Protein AF-A0A086CFZ2-F1 (afdb_monomer)

Organism: NCBI:txid1527444

Secondary structure (DSSP, 8-state):
--HHHHHHHHHHHHHHHHHHHHHHHHHHHHHHHHHTT--SSHHHHHHHIIIIIHHHHHHHHHHHHHHHHHHHHHHHHHHHHHHHTT-

pLDDT: mean 82.78, std 11.4, range [47.88, 96.31]

Foldseek 3Di:
DPVVVVVVVVVVLVVLVVVLVVLVVVCVVCVVVVVVVDNPCNVVSVVCCVPRVVVSVVVVVVVVVVVVVVVVVVVVVVVVVVVVVVD

Structure (mmCIF, N/CA/C/O backbone):
data_AF-A0A086CFZ2-F1
#
_entry.id   AF-A0A086CFZ2-F1
#
loop_
_atom_site.group_PDB
_atom_site.id
_atom_site.type_symbol
_atom_site.label_atom_id
_atom_site.label_alt_id
_atom_site.label_comp_id
_atom_site.label_asym_id
_atom_site.label_entity_id
_atom_site.label_seq_id
_atom_site.pdbx_PDB_ins_code
_atom_site.Cartn_x
_atom_site.Cartn_y
_atom_site.Cartn_z
_atom_site.occupancy
_atom_site.B_iso_or_equiv
_atom_site.auth_seq_id
_atom_site.auth_comp_id
_atom_site.auth_asym_id
_atom_site.auth_atom_id
_atom_site.pdbx_PDB_model_num
ATOM 1 N N . MET A 1 1 ? -27.780 6.703 8.057 1.00 56.44 1 MET A N 1
ATOM 2 C CA . MET A 1 1 ? -27.157 6.364 6.753 1.00 56.44 1 MET A CA 1
ATOM 3 C C . MET A 1 1 ? -25.680 5.916 6.893 1.00 56.44 1 MET A C 1
ATOM 5 O O . MET A 1 1 ? -24.844 6.342 6.113 1.00 56.44 1 MET A O 1
ATOM 9 N N . LYS A 1 2 ? -25.313 5.053 7.864 1.00 58.75 2 LYS A N 1
ATOM 10 C CA . LYS A 1 2 ? -23.906 4.615 8.097 1.00 58.75 2 LYS A CA 1
ATOM 11 C C . LYS A 1 2 ? -23.528 3.290 7.410 1.00 58.75 2 LYS A C 1
ATOM 13 O O . LYS A 1 2 ? -22.359 3.064 7.122 1.00 58.75 2 LYS A O 1
ATOM 18 N N . LEU A 1 3 ? -24.515 2.446 7.092 1.00 62.22 3 LEU A N 1
ATOM 19 C CA . LEU A 1 3 ? -24.310 1.131 6.461 1.00 62.22 3 LEU A CA 1
ATOM 20 C C . LEU A 1 3 ? -23.733 1.226 5.036 1.00 62.22 3 LEU A C 1
ATOM 22 O O . LEU A 1 3 ? -23.044 0.313 4.586 1.00 62.22 3 LEU A O 1
ATOM 26 N N . ASN A 1 4 ? -23.964 2.346 4.345 1.00 77.56 4 ASN A N 1
ATOM 27 C CA . ASN A 1 4 ? -23.505 2.537 2.969 1.00 77.56 4 ASN A CA 1
ATOM 28 C C . ASN A 1 4 ? -22.012 2.876 2.897 1.00 77.56 4 ASN A C 1
ATOM 30 O O . ASN A 1 4 ? -21.339 2.430 1.974 1.00 77.56 4 ASN A O 1
ATOM 34 N N . PHE A 1 5 ? -21.477 3.608 3.881 1.00 84.62 5 PHE A N 1
ATOM 35 C CA . PHE A 1 5 ? -20.079 4.048 3.864 1.00 84.62 5 PHE A CA 1
ATOM 36 C C . PHE A 1 5 ? -19.106 2.874 4.010 1.00 84.62 5 PHE A C 1
ATOM 38 O O . PHE A 1 5 ? -18.159 2.758 3.242 1.00 84.62 5 PHE A O 1
ATOM 45 N N . ILE A 1 6 ? -19.383 1.955 4.942 1.00 85.62 6 ILE A N 1
ATOM 46 C CA . ILE A 1 6 ? -18.545 0.766 5.159 1.00 85.62 6 ILE A CA 1
ATOM 47 C C . ILE A 1 6 ? -18.598 -0.156 3.935 1.00 85.62 6 ILE A C 1
ATOM 49 O O . ILE A 1 6 ? -17.561 -0.639 3.491 1.00 85.62 6 ILE A O 1
ATOM 53 N N . LYS A 1 7 ? -19.785 -0.359 3.341 1.00 87.88 7 LYS A N 1
ATOM 54 C CA . LYS A 1 7 ? -19.922 -1.134 2.096 1.00 87.88 7 LYS A CA 1
ATOM 55 C C . LYS A 1 7 ? -19.137 -0.505 0.945 1.00 87.88 7 LYS A C 1
ATOM 57 O O . LYS A 1 7 ? -18.420 -1.216 0.251 1.00 87.88 7 LYS A O 1
ATOM 62 N N . TRP A 1 8 ? -19.240 0.810 0.766 1.00 89.44 8 TRP A N 1
ATOM 63 C CA . TRP A 1 8 ? -18.516 1.535 -0.279 1.00 89.44 8 TRP A CA 1
ATOM 64 C C . TRP A 1 8 ? -16.994 1.469 -0.089 1.00 89.44 8 TRP A C 1
ATOM 66 O O . TRP A 1 8 ? -16.271 1.201 -1.046 1.00 89.44 8 TRP A O 1
ATOM 76 N N . LEU A 1 9 ? -16.512 1.606 1.150 1.00 88.44 9 LEU A N 1
ATOM 77 C CA . LEU A 1 9 ? -15.095 1.453 1.477 1.00 88.44 9 LEU A CA 1
ATOM 78 C C . LEU A 1 9 ? -14.594 0.030 1.184 1.00 88.44 9 LEU A C 1
ATOM 80 O O . LEU A 1 9 ? -13.499 -0.140 0.657 1.00 88.44 9 LEU A O 1
ATOM 84 N N . ASN A 1 10 ? -15.413 -0.987 1.466 1.00 89.31 10 ASN A N 1
ATOM 85 C CA . ASN A 1 10 ? -15.071 -2.377 1.172 1.00 89.31 10 ASN A CA 1
ATOM 86 C C . ASN A 1 10 ? -14.966 -2.623 -0.345 1.00 89.31 10 ASN A C 1
ATOM 88 O O . ASN A 1 10 ? -14.017 -3.256 -0.800 1.00 89.31 10 ASN A O 1
ATOM 92 N N . TYR A 1 11 ? -15.884 -2.062 -1.144 1.00 91.31 11 TYR A N 1
ATOM 93 C CA . TYR A 1 11 ? -15.781 -2.099 -2.608 1.00 91.31 11 TYR A CA 1
ATOM 94 C C . TYR A 1 11 ? -14.521 -1.394 -3.119 1.00 91.31 11 TYR A C 1
ATOM 96 O O . TYR A 1 11 ? -13.853 -1.931 -4.001 1.00 91.31 11 TYR A O 1
ATOM 104 N N . LEU A 1 12 ? -14.161 -0.239 -2.548 1.00 89.88 12 LEU A N 1
ATOM 105 C CA . LEU A 1 12 ? -12.910 0.447 -2.878 1.00 89.88 12 LEU A CA 1
ATOM 106 C C . LEU A 1 12 ? -11.675 -0.389 -2.533 1.00 89.88 12 LEU A C 1
ATOM 108 O O . LEU A 1 12 ? -10.760 -0.454 -3.347 1.00 89.88 12 LEU A O 1
ATOM 112 N N . LEU A 1 13 ? -11.639 -1.048 -1.369 1.00 88.88 13 LEU A N 1
ATOM 113 C CA . LEU A 1 13 ? -10.529 -1.931 -0.992 1.00 88.88 13 LEU A CA 1
ATOM 114 C C . LEU A 1 13 ? -10.384 -3.102 -1.966 1.00 88.88 13 LEU A C 1
ATOM 116 O O . LEU A 1 13 ? -9.277 -3.404 -2.405 1.00 88.88 13 LEU A O 1
ATOM 120 N N . VAL A 1 14 ? -11.496 -3.745 -2.324 1.00 89.75 14 VAL A N 1
ATOM 121 C CA . VAL A 1 14 ? -11.492 -4.859 -3.279 1.00 89.75 14 VAL A CA 1
ATOM 122 C C . VAL A 1 14 ? -11.035 -4.377 -4.657 1.00 89.75 14 VAL A C 1
ATOM 124 O O . VAL A 1 14 ? -10.135 -4.977 -5.241 1.00 89.75 14 VAL A O 1
ATOM 127 N N . ALA A 1 15 ? -11.573 -3.258 -5.149 1.00 91.44 15 ALA A N 1
ATOM 12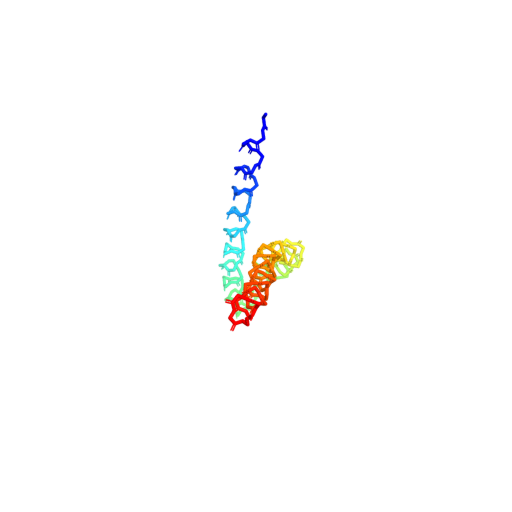8 C CA . ALA A 1 15 ? -11.141 -2.648 -6.406 1.00 91.44 15 ALA A CA 1
ATOM 129 C C . ALA A 1 15 ? -9.645 -2.285 -6.392 1.00 91.44 15 ALA A C 1
ATOM 131 O O . ALA A 1 15 ? -8.945 -2.509 -7.379 1.00 91.44 15 ALA A O 1
ATOM 132 N N . ASN A 1 16 ? -9.137 -1.789 -5.261 1.00 90.06 16 ASN A N 1
ATOM 133 C CA . ASN A 1 16 ? -7.726 -1.471 -5.070 1.00 90.06 16 ASN A CA 1
ATOM 134 C C . ASN A 1 16 ? -6.830 -2.718 -5.192 1.00 90.06 16 ASN A C 1
ATOM 136 O O . ASN A 1 16 ? -5.793 -2.681 -5.850 1.00 90.06 16 ASN A O 1
ATOM 140 N N . ILE A 1 17 ? -7.252 -3.853 -4.626 1.00 89.62 17 ILE A N 1
ATOM 141 C CA . ILE A 1 17 ? -6.536 -5.130 -4.773 1.00 89.62 17 ILE A CA 1
ATOM 142 C C . ILE A 1 17 ? -6.489 -5.552 -6.247 1.00 89.62 17 ILE A C 1
ATOM 144 O O . ILE A 1 17 ? -5.416 -5.879 -6.754 1.00 89.62 17 ILE A O 1
ATOM 148 N N . PHE A 1 18 ? -7.617 -5.494 -6.959 1.00 92.44 18 PHE A N 1
ATOM 149 C CA . PHE A 1 18 ? -7.653 -5.809 -8.392 1.00 92.44 18 PHE A CA 1
ATOM 150 C C . PHE A 1 18 ? -6.732 -4.902 -9.215 1.00 92.44 18 PHE A C 1
ATOM 152 O O . PHE A 1 18 ? -6.051 -5.391 -10.117 1.00 92.44 18 PHE A O 1
ATOM 159 N N . LEU A 1 19 ? -6.659 -3.610 -8.881 1.00 89.00 19 LEU A N 1
ATOM 160 C CA . LEU A 1 19 ? -5.738 -2.669 -9.518 1.00 89.00 19 LEU A CA 1
ATOM 161 C C . LEU A 1 19 ? -4.277 -3.101 -9.327 1.00 89.00 19 LEU A C 1
ATOM 163 O O . LEU A 1 19 ? -3.516 -3.097 -10.295 1.00 89.00 19 LEU A O 1
ATOM 167 N N . ILE A 1 20 ? -3.911 -3.535 -8.112 1.00 89.06 20 ILE A N 1
ATOM 168 C CA . ILE A 1 20 ? -2.570 -4.047 -7.794 1.00 89.06 20 ILE A CA 1
ATOM 169 C C . ILE A 1 20 ? -2.218 -5.256 -8.667 1.00 89.06 20 ILE A C 1
ATOM 171 O O . ILE A 1 20 ? -1.159 -5.279 -9.300 1.00 89.06 20 ILE A O 1
ATOM 175 N N . PHE A 1 21 ? -3.122 -6.233 -8.750 1.00 90.88 21 PHE A N 1
ATOM 176 C CA . PHE A 1 21 ? -2.929 -7.420 -9.585 1.00 90.88 21 PHE A CA 1
ATOM 177 C C . PHE A 1 21 ? -2.834 -7.077 -11.073 1.00 90.88 21 PHE A C 1
ATOM 179 O O . PHE A 1 21 ? -1.937 -7.567 -11.755 1.00 90.88 21 PHE A O 1
ATOM 186 N N . LEU A 1 22 ? -3.706 -6.206 -11.586 1.00 90.62 22 LEU A N 1
ATOM 187 C CA . LEU A 1 22 ? -3.674 -5.795 -12.990 1.00 90.62 22 LEU A CA 1
ATOM 188 C C . LEU A 1 22 ? -2.358 -5.088 -13.339 1.00 90.62 22 LEU A C 1
ATOM 190 O O . LEU A 1 22 ? -1.752 -5.375 -14.371 1.00 90.62 22 LEU A O 1
ATOM 194 N N . GLY A 1 23 ? -1.878 -4.210 -12.456 1.00 87.12 23 GLY A N 1
ATOM 195 C CA . GLY A 1 23 ? -0.565 -3.596 -12.615 1.00 87.12 23 GLY A CA 1
ATOM 196 C C . GLY A 1 23 ? 0.567 -4.608 -12.590 1.00 87.12 23 GLY A C 1
ATOM 197 O O . GLY A 1 23 ? 1.512 -4.459 -13.355 1.00 87.12 23 GLY A O 1
ATOM 198 N N . PHE A 1 24 ? 0.470 -5.658 -11.780 1.00 87.69 24 PHE A N 1
ATOM 199 C CA . PHE A 1 24 ? 1.451 -6.739 -11.784 1.00 87.69 24 PHE A CA 1
ATOM 200 C C . PHE A 1 24 ? 1.457 -7.523 -13.108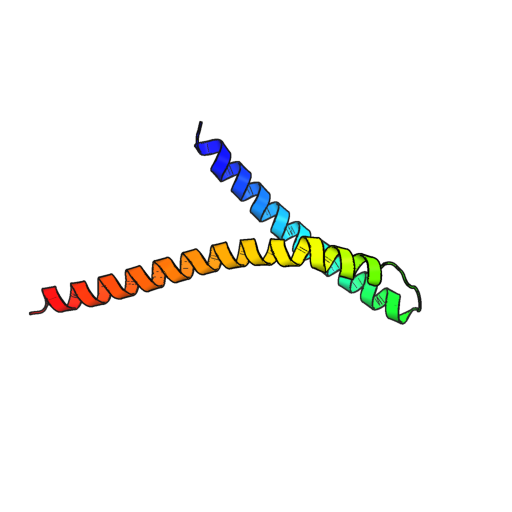 1.00 87.69 24 PHE A C 1
ATOM 202 O O . PHE A 1 24 ? 2.521 -7.814 -13.649 1.00 87.69 24 PHE A O 1
ATOM 209 N N . PHE A 1 25 ? 0.294 -7.808 -13.698 1.00 89.75 25 PHE A N 1
ATOM 210 C CA . PHE A 1 25 ? 0.242 -8.416 -15.034 1.00 89.75 25 PHE A CA 1
ATOM 211 C C . PHE A 1 25 ? 0.835 -7.495 -16.104 1.00 89.75 25 PHE A C 1
ATOM 213 O O . PHE A 1 25 ? 1.625 -7.940 -16.938 1.00 89.75 25 PHE A O 1
ATOM 220 N N . TRP A 1 26 ? 0.519 -6.199 -16.046 1.00 85.88 26 TRP A N 1
ATOM 221 C CA . TRP A 1 26 ? 1.109 -5.204 -16.941 1.00 85.88 26 TRP A CA 1
ATOM 222 C C . TRP A 1 26 ? 2.630 -5.126 -16.788 1.00 85.88 26 TRP A C 1
ATOM 224 O O . TRP A 1 26 ? 3.344 -5.006 -17.782 1.00 85.88 26 TRP A O 1
ATOM 234 N N . PHE A 1 27 ? 3.137 -5.230 -15.557 1.00 86.50 27 PHE A N 1
ATOM 235 C CA . PHE A 1 27 ? 4.571 -5.297 -15.284 1.00 86.50 27 PHE A CA 1
ATOM 236 C C . PHE A 1 27 ? 5.221 -6.469 -15.997 1.00 86.50 27 PHE A C 1
ATOM 238 O O . PHE A 1 27 ? 6.243 -6.292 -16.650 1.00 86.50 27 PHE A O 1
ATOM 245 N N . LEU A 1 28 ? 4.616 -7.653 -15.888 1.00 88.19 28 LEU A N 1
ATOM 246 C CA . LEU A 1 28 ? 5.151 -8.873 -16.473 1.00 88.19 28 LEU A CA 1
ATOM 247 C C . LEU A 1 28 ? 5.264 -8.738 -17.998 1.00 88.19 28 LEU A C 1
ATOM 249 O O . LEU A 1 28 ? 6.304 -9.051 -18.573 1.00 88.19 28 LEU A O 1
ATOM 253 N N . ILE A 1 29 ? 4.236 -8.171 -18.635 1.00 84.06 29 ILE A N 1
ATOM 254 C CA . ILE A 1 29 ? 4.218 -7.876 -20.074 1.00 84.06 29 ILE A CA 1
ATOM 255 C C . ILE A 1 29 ? 5.277 -6.822 -20.434 1.00 84.06 29 ILE A C 1
ATOM 257 O O . ILE A 1 29 ? 6.017 -6.995 -21.402 1.00 84.06 29 ILE A O 1
ATOM 261 N N . ALA A 1 30 ? 5.391 -5.746 -19.650 1.00 83.19 30 ALA A N 1
ATOM 262 C CA . ALA A 1 30 ? 6.367 -4.681 -19.879 1.00 83.19 30 ALA A CA 1
ATOM 263 C C . ALA A 1 30 ? 7.818 -5.162 -19.693 1.00 83.19 30 ALA A C 1
ATOM 265 O O . ALA A 1 30 ? 8.706 -4.730 -20.428 1.00 83.19 30 ALA A O 1
ATOM 266 N N . LEU A 1 31 ? 8.055 -6.074 -18.748 1.00 81.94 31 LEU A N 1
ATOM 267 C CA . LEU A 1 31 ? 9.354 -6.693 -18.490 1.00 81.94 31 LEU A CA 1
ATOM 268 C C . LEU A 1 31 ? 9.780 -7.595 -19.653 1.00 81.94 31 LEU A C 1
ATOM 270 O O . LEU A 1 31 ? 10.925 -7.528 -20.093 1.00 81.94 31 LEU A O 1
ATOM 274 N N . ILE A 1 32 ? 8.850 -8.379 -20.200 1.00 80.38 32 ILE A N 1
ATOM 275 C CA . ILE A 1 32 ? 9.088 -9.179 -21.408 1.00 80.38 32 ILE A CA 1
ATOM 276 C C . ILE A 1 32 ? 9.344 -8.254 -22.606 1.00 80.38 32 ILE A C 1
ATOM 278 O O . ILE A 1 32 ? 10.292 -8.469 -23.353 1.00 80.38 32 ILE A O 1
ATOM 282 N N . GLY A 1 33 ? 8.571 -7.174 -22.756 1.00 76.94 33 GLY A N 1
ATOM 283 C CA . GLY A 1 33 ? 8.774 -6.171 -23.808 1.00 76.94 33 GLY A CA 1
ATOM 284 C C . GLY A 1 33 ? 10.129 -5.455 -23.737 1.00 76.94 33 GLY A C 1
ATOM 285 O O . GLY A 1 33 ? 10.701 -5.115 -24.773 1.00 76.94 33 GLY A O 1
ATOM 286 N N . HIS A 1 34 ? 10.689 -5.288 -22.535 1.00 71.75 34 HIS A N 1
ATOM 287 C CA . HIS A 1 34 ? 12.027 -4.725 -22.347 1.00 71.75 34 HIS A CA 1
ATOM 288 C C . HIS A 1 34 ? 13.125 -5.579 -22.976 1.00 71.75 34 HIS A C 1
ATOM 2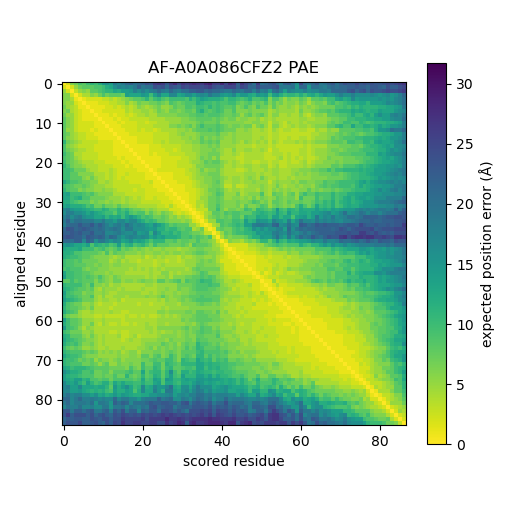90 O O . HIS A 1 34 ? 14.043 -5.036 -23.587 1.00 71.75 34 HIS A O 1
ATOM 296 N N . TYR A 1 35 ? 12.999 -6.906 -22.875 1.00 67.38 35 TYR A N 1
ATOM 297 C CA . TYR A 1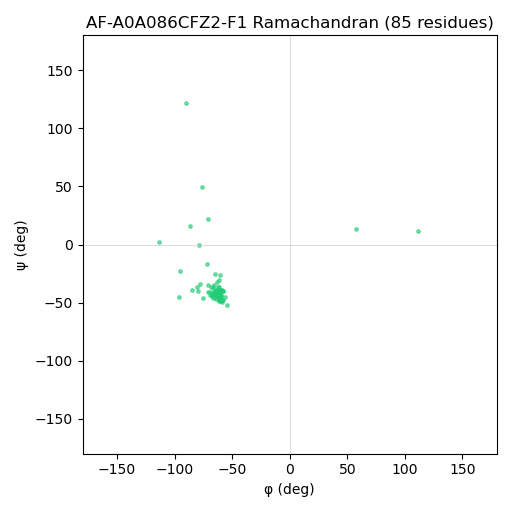 35 ? 13.914 -7.843 -23.529 1.00 67.38 35 TYR A CA 1
ATOM 298 C C . TYR A 1 35 ? 13.903 -7.692 -25.058 1.00 67.38 35 TYR A C 1
ATOM 300 O O . TYR A 1 35 ? 14.919 -7.937 -25.702 1.00 67.38 35 TYR A O 1
ATOM 308 N N . PHE A 1 36 ? 12.800 -7.209 -25.639 1.00 70.19 36 PHE A N 1
ATOM 309 C CA . PHE A 1 36 ? 12.683 -6.896 -27.067 1.00 70.19 36 PHE A CA 1
ATOM 310 C C . PHE A 1 36 ? 13.154 -5.471 -27.434 1.00 70.19 36 PHE A C 1
ATOM 312 O O . PHE A 1 36 ? 12.848 -4.996 -28.526 1.00 70.19 36 PHE A O 1
ATOM 319 N N . ASN A 1 37 ? 13.898 -4.773 -26.557 1.00 62.47 37 ASN A N 1
ATOM 320 C CA . ASN A 1 37 ? 14.386 -3.391 -26.749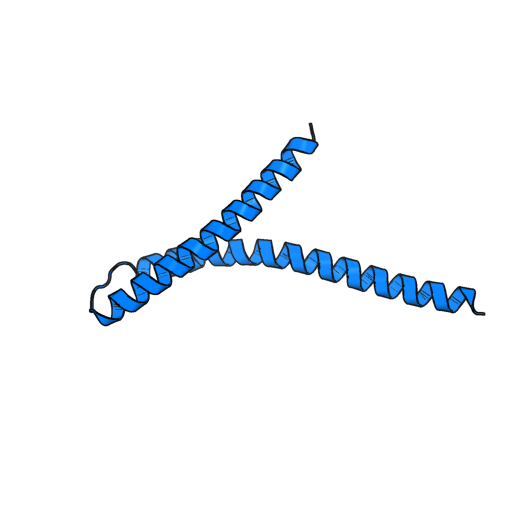 1.00 62.47 37 ASN A CA 1
ATOM 321 C C . ASN A 1 37 ? 13.288 -2.339 -26.996 1.00 62.47 37 ASN A C 1
ATOM 323 O O . ASN A 1 37 ? 13.565 -1.200 -27.375 1.00 62.47 37 ASN A O 1
ATOM 327 N N . LEU A 1 38 ? 12.029 -2.687 -26.741 1.00 64.31 38 LEU A N 1
ATOM 328 C CA . LEU A 1 38 ? 10.913 -1.774 -26.874 1.00 64.31 38 LEU A CA 1
ATOM 329 C C . LEU A 1 38 ? 10.695 -1.055 -25.531 1.00 64.31 38 LEU A C 1
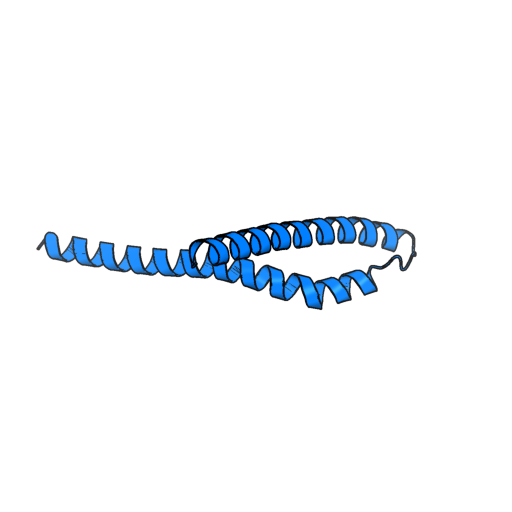ATOM 331 O O . LEU A 1 38 ? 10.427 -1.712 -24.520 1.00 64.31 38 LEU A O 1
ATOM 335 N N . PRO A 1 39 ? 10.758 0.290 -25.474 1.00 66.94 39 PRO A N 1
ATOM 336 C CA . PRO A 1 39 ? 10.458 1.071 -24.273 1.00 66.94 39 PRO A CA 1
ATOM 337 C C . PRO A 1 39 ? 8.939 1.140 -24.052 1.00 66.94 39 PRO A C 1
ATOM 339 O O . PRO A 1 39 ? 8.372 2.214 -23.856 1.00 66.94 39 PRO A O 1
ATOM 342 N N . LEU A 1 40 ? 8.271 -0.015 -24.096 1.00 61.69 40 LEU A N 1
ATOM 343 C CA . LEU A 1 40 ? 6.827 -0.212 -24.248 1.00 61.69 40 LEU A CA 1
ATOM 344 C C . LEU A 1 40 ? 6.000 0.181 -23.007 1.00 61.69 40 LEU A C 1
ATOM 346 O O . LEU A 1 40 ? 4.882 -0.279 -22.810 1.00 61.69 40 LEU A O 1
ATOM 350 N N . GLY A 1 41 ? 6.550 1.041 -22.152 1.00 68.94 41 GLY A N 1
ATOM 351 C CA . GLY A 1 41 ? 5.870 1.550 -20.973 1.00 68.94 41 GLY A CA 1
ATOM 352 C C . GLY A 1 41 ? 6.442 1.054 -19.656 1.00 68.94 41 GLY A C 1
ATOM 353 O O . GLY A 1 41 ? 5.827 1.328 -18.641 1.00 68.94 41 GLY A O 1
ATOM 354 N N . LEU A 1 42 ? 7.619 0.416 -19.610 1.00 74.00 42 LEU A N 1
ATOM 355 C CA . LEU A 1 42 ? 8.279 0.078 -18.335 1.00 74.00 42 LEU A CA 1
ATOM 356 C C . LEU A 1 42 ? 8.503 1.321 -17.461 1.00 74.00 42 LEU A C 1
ATOM 358 O O . LEU A 1 42 ? 8.192 1.326 -16.276 1.00 74.00 42 LEU A O 1
ATOM 362 N N . LYS A 1 43 ? 8.985 2.415 -18.062 1.00 79.69 43 LYS A N 1
ATOM 363 C CA . LYS A 1 43 ? 9.217 3.690 -17.362 1.00 79.69 43 LYS A CA 1
ATOM 364 C C . LYS A 1 43 ? 7.906 4.339 -16.898 1.00 79.69 43 LYS A C 1
ATOM 366 O O . LYS A 1 43 ? 7.852 4.913 -15.813 1.00 79.69 43 LYS A O 1
ATOM 371 N N . LEU A 1 44 ? 6.846 4.221 -17.705 1.00 80.00 44 LEU A N 1
ATOM 372 C CA . LEU A 1 44 ? 5.501 4.689 -17.361 1.00 80.00 44 LEU A CA 1
ATOM 373 C C . LEU A 1 44 ? 4.894 3.836 -16.241 1.00 80.00 44 LEU A C 1
ATOM 375 O O . LEU A 1 44 ? 4.357 4.382 -15.284 1.00 80.00 44 LEU A O 1
ATOM 379 N N . TRP A 1 45 ? 5.055 2.517 -16.322 1.00 83.75 45 TRP A N 1
ATOM 380 C CA . TRP A 1 45 ? 4.639 1.558 -15.314 1.00 83.75 45 TRP A CA 1
ATOM 381 C C . TRP A 1 45 ? 5.341 1.825 -13.991 1.00 83.75 45 TRP A C 1
ATOM 383 O O . TRP A 1 45 ? 4.657 1.957 -12.992 1.00 83.75 45 TRP A O 1
ATOM 393 N N . TYR A 1 46 ? 6.664 2.022 -13.973 1.00 82.50 46 TYR A N 1
ATOM 394 C CA . TYR A 1 46 ? 7.399 2.364 -12.750 1.00 82.50 46 TYR A CA 1
ATOM 395 C C . TYR A 1 46 ? 6.880 3.651 -12.098 1.00 82.50 46 TYR A C 1
ATOM 397 O O . TYR A 1 46 ? 6.763 3.724 -10.872 1.00 82.50 46 TYR A O 1
ATOM 405 N N . LYS A 1 47 ? 6.541 4.660 -12.910 1.00 85.94 47 LYS A N 1
ATOM 406 C CA . LYS A 1 47 ? 5.993 5.933 -12.428 1.00 85.94 47 LYS A CA 1
ATOM 407 C C . LYS A 1 47 ? 4.561 5.780 -11.898 1.00 85.94 47 LYS A C 1
ATOM 409 O O . LYS A 1 47 ? 4.234 6.350 -10.861 1.00 85.94 47 LYS A O 1
ATOM 414 N N . LEU A 1 48 ? 3.716 4.993 -12.572 1.00 85.62 48 LEU A N 1
ATOM 415 C CA . LEU A 1 48 ? 2.388 4.636 -12.061 1.00 85.62 48 LEU A CA 1
ATOM 416 C C . LEU A 1 48 ? 2.501 3.779 -10.797 1.00 85.62 48 LEU A C 1
ATOM 418 O O . LEU A 1 48 ? 1.744 3.984 -9.859 1.00 85.62 48 LEU A O 1
ATOM 422 N N . TRP A 1 49 ? 3.460 2.860 -10.747 1.00 85.19 49 TRP A N 1
ATOM 423 C CA . TRP A 1 49 ? 3.697 1.958 -9.629 1.00 85.19 49 TRP A CA 1
ATOM 424 C C . TRP A 1 49 ? 4.035 2.722 -8.349 1.00 85.19 49 TRP A C 1
ATOM 426 O O . TRP A 1 49 ? 3.414 2.517 -7.307 1.00 85.19 49 TRP A O 1
ATOM 436 N N . THR A 1 50 ? 4.962 3.671 -8.441 1.00 83.56 50 THR A N 1
ATOM 437 C CA . THR A 1 50 ? 5.354 4.518 -7.304 1.00 83.56 50 THR A CA 1
ATOM 438 C C . THR A 1 50 ? 4.221 5.421 -6.816 1.00 83.56 50 THR A C 1
ATOM 440 O O . THR A 1 50 ? 4.009 5.521 -5.612 1.00 83.56 50 THR A O 1
ATOM 443 N N . ILE A 1 51 ? 3.446 6.043 -7.712 1.00 87.81 51 ILE A N 1
ATOM 444 C CA . ILE A 1 51 ? 2.359 6.947 -7.294 1.00 87.81 51 ILE A CA 1
ATOM 445 C C . ILE A 1 51 ? 1.085 6.204 -6.856 1.00 87.81 51 ILE A C 1
ATOM 447 O O . ILE A 1 51 ? 0.451 6.633 -5.898 1.00 87.81 51 ILE A O 1
ATOM 451 N N . LEU A 1 52 ? 0.675 5.128 -7.539 1.00 86.19 52 LEU A N 1
ATOM 452 C CA . LEU A 1 52 ? -0.592 4.435 -7.260 1.00 86.19 52 LEU A CA 1
ATOM 453 C C . LEU A 1 52 ? -0.425 3.229 -6.335 1.00 86.19 52 LEU A C 1
ATOM 455 O O . LEU A 1 52 ? -1.217 3.052 -5.413 1.00 86.19 52 LEU A O 1
ATOM 459 N N . PHE A 1 53 ? 0.576 2.382 -6.570 1.00 85.88 53 PHE A N 1
ATOM 460 C CA . PHE A 1 53 ? 0.621 1.060 -5.943 1.00 85.88 53 PHE A CA 1
ATOM 461 C C . PHE A 1 53 ? 1.235 1.121 -4.548 1.00 85.88 53 PHE A C 1
ATOM 463 O O . PHE A 1 53 ? 0.720 0.494 -3.628 1.00 85.88 53 PHE A O 1
ATOM 470 N N . GLN A 1 54 ? 2.274 1.929 -4.343 1.00 87.06 54 GLN A N 1
ATOM 471 C CA . GLN A 1 54 ? 2.872 2.144 -3.019 1.00 87.06 54 GLN A CA 1
ATOM 472 C C . GLN A 1 54 ? 1.861 2.603 -1.943 1.00 87.06 54 GLN A C 1
ATOM 474 O O . GLN A 1 54 ? 1.773 1.956 -0.890 1.00 87.06 54 GLN A O 1
ATOM 479 N N . PRO A 1 55 ? 1.053 3.660 -2.169 1.00 88.25 55 PRO A N 1
ATOM 480 C CA . PRO A 1 55 ? 0.033 4.050 -1.197 1.00 88.25 55 PRO A CA 1
ATOM 481 C C . PRO A 1 55 ? -1.105 3.023 -1.094 1.00 88.25 55 PRO A C 1
ATOM 483 O O . PRO A 1 55 ? -1.573 2.744 0.010 1.00 88.25 55 PRO A O 1
ATOM 486 N N . ALA A 1 56 ? -1.506 2.398 -2.205 1.00 89.62 56 ALA A N 1
ATOM 487 C CA . ALA A 1 56 ? -2.519 1.345 -2.217 1.00 89.62 56 ALA A CA 1
ATOM 488 C C . ALA A 1 56 ? -2.149 0.143 -1.333 1.00 89.62 56 ALA A C 1
ATOM 490 O O . ALA A 1 56 ? -2.964 -0.307 -0.524 1.00 89.62 56 ALA A O 1
ATOM 491 N N . ILE A 1 57 ? -0.916 -0.351 -1.461 1.00 89.81 57 ILE A N 1
ATOM 492 C CA . ILE A 1 57 ? -0.378 -1.450 -0.652 1.00 89.81 57 ILE A CA 1
ATOM 493 C C . ILE A 1 57 ? -0.345 -1.043 0.819 1.00 89.81 57 ILE A C 1
ATOM 495 O O . ILE A 1 57 ? -0.722 -1.836 1.674 1.00 89.81 57 ILE A O 1
ATOM 499 N N . SER A 1 58 ? 0.040 0.199 1.118 1.00 91.06 58 SER A N 1
ATOM 500 C CA . SER A 1 58 ? 0.109 0.702 2.495 1.00 91.06 58 SER A CA 1
ATOM 501 C C . SER A 1 58 ? -1.255 0.659 3.194 1.00 91.06 58 SER A C 1
ATOM 503 O O . SER A 1 58 ? -1.331 0.252 4.350 1.00 91.06 58 SER A O 1
ATOM 505 N N . ILE A 1 59 ? -2.344 0.994 2.491 1.00 90.56 59 ILE A N 1
ATOM 506 C CA . ILE A 1 59 ? -3.721 0.916 3.021 1.00 90.56 59 ILE A CA 1
ATOM 507 C C . ILE A 1 59 ? -4.112 -0.534 3.344 1.00 90.56 59 ILE A C 1
ATOM 509 O O . ILE A 1 59 ? -4.685 -0.814 4.404 1.00 90.56 59 ILE A O 1
ATOM 513 N N . LEU A 1 60 ? -3.777 -1.475 2.456 1.00 89.69 60 LEU A N 1
ATOM 514 C CA . LEU A 1 60 ? -4.005 -2.902 2.701 1.00 89.69 60 LEU A CA 1
ATOM 515 C C . LEU A 1 60 ? -3.181 -3.392 3.893 1.00 89.69 60 LEU A C 1
ATOM 517 O O . LEU A 1 60 ? -3.698 -4.094 4.762 1.00 89.69 60 LEU A O 1
ATOM 521 N N . PHE A 1 61 ? -1.924 -2.960 3.972 1.00 92.94 61 PHE A N 1
ATOM 522 C CA . PHE A 1 61 ? -1.026 -3.304 5.066 1.00 92.94 61 PHE A CA 1
ATOM 523 C C . PHE A 1 61 ? -1.546 -2.783 6.402 1.00 92.94 61 PHE A C 1
ATOM 525 O O . PHE A 1 61 ? -1.587 -3.533 7.370 1.00 92.94 61 PHE A O 1
ATOM 532 N N . ILE A 1 62 ? -2.018 -1.537 6.446 1.00 94.50 62 ILE A N 1
ATOM 533 C CA . ILE A 1 62 ? -2.660 -0.933 7.618 1.00 94.50 62 ILE A CA 1
ATOM 534 C C . ILE A 1 62 ? -3.878 -1.738 8.062 1.00 94.50 62 ILE A C 1
ATOM 536 O O . ILE A 1 62 ? -4.057 -1.953 9.258 1.00 94.50 62 ILE A O 1
ATOM 540 N N . SER A 1 63 ? -4.674 -2.242 7.121 1.00 89.31 63 SER A N 1
ATOM 541 C CA . SER A 1 63 ? -5.853 -3.054 7.440 1.00 89.31 63 SER A CA 1
ATOM 542 C C . SER A 1 63 ? -5.464 -4.332 8.193 1.00 89.31 63 SER A C 1
ATOM 544 O O . SER A 1 63 ? -6.023 -4.640 9.248 1.00 89.31 63 SER A O 1
ATOM 546 N N . VAL A 1 64 ? -4.454 -5.049 7.692 1.00 92.56 64 VAL A N 1
ATOM 547 C CA . VAL A 1 64 ? -3.935 -6.268 8.333 1.00 92.56 64 VAL A CA 1
ATOM 548 C C . VAL A 1 64 ? -3.204 -5.944 9.639 1.00 92.56 64 VAL A C 1
ATOM 550 O O . VAL A 1 64 ? -3.381 -6.642 10.637 1.00 92.56 64 VAL A O 1
ATOM 553 N N . PHE A 1 65 ? -2.421 -4.867 9.659 1.00 96.19 65 PHE A N 1
ATOM 554 C CA . PHE A 1 65 ? -1.633 -4.439 10.812 1.00 96.19 65 PHE A CA 1
ATOM 555 C C . PHE A 1 65 ? -2.514 -4.043 11.998 1.00 96.19 65 PHE A C 1
ATOM 557 O O . PHE A 1 65 ? -2.241 -4.453 13.124 1.00 96.19 65 PHE A O 1
ATOM 564 N N . VAL A 1 66 ? -3.602 -3.308 11.754 1.00 95.81 66 VAL A N 1
ATOM 565 C CA . VAL A 1 66 ? -4.584 -2.957 12.788 1.00 95.81 66 VAL A CA 1
ATOM 566 C C . VAL A 1 66 ? -5.225 -4.218 13.364 1.00 95.81 66 VAL A C 1
ATOM 568 O O . VAL A 1 66 ? -5.286 -4.360 14.584 1.00 95.81 66 VAL A O 1
ATOM 571 N N . ASN A 1 67 ? -5.641 -5.165 12.516 1.00 94.25 67 ASN A N 1
ATOM 572 C CA . ASN A 1 67 ? -6.200 -6.434 12.986 1.00 94.25 67 ASN A CA 1
ATOM 573 C C . ASN A 1 67 ? -5.190 -7.218 13.844 1.00 94.25 67 ASN A C 1
ATOM 575 O O . ASN A 1 67 ? -5.531 -7.685 14.929 1.00 94.25 67 ASN A O 1
ATOM 579 N N . TRP A 1 68 ? -3.936 -7.311 13.398 1.00 95.44 68 TRP A N 1
ATOM 580 C CA . TRP A 1 68 ? -2.866 -7.955 14.161 1.00 95.44 68 TRP A CA 1
ATOM 581 C C . TRP A 1 68 ? -2.624 -7.274 15.516 1.00 95.44 68 TRP A C 1
ATOM 583 O O . TRP A 1 68 ? -2.530 -7.952 16.541 1.00 95.44 68 TRP A O 1
ATOM 593 N N . LEU A 1 69 ? -2.575 -5.940 15.544 1.00 96.31 69 LEU A N 1
ATOM 594 C CA . LEU A 1 69 ? -2.342 -5.165 16.761 1.00 96.31 69 LEU A CA 1
ATOM 595 C C . LEU A 1 69 ? -3.461 -5.378 17.788 1.00 96.31 69 LEU A C 1
ATOM 597 O O . LEU A 1 69 ? -3.177 -5.620 18.962 1.00 96.31 69 LEU A O 1
ATOM 601 N N . ILE A 1 70 ? -4.721 -5.351 17.345 1.00 95.38 70 ILE A N 1
ATOM 602 C CA . ILE A 1 70 ? -5.887 -5.605 18.202 1.00 95.38 70 ILE A CA 1
ATOM 603 C C . ILE A 1 70 ? -5.809 -7.014 18.792 1.00 95.38 70 ILE A C 1
ATOM 605 O O . ILE A 1 70 ? -5.934 -7.174 20.006 1.00 95.38 70 ILE A O 1
ATOM 609 N N . GLN A 1 71 ? -5.546 -8.030 17.966 1.00 93.81 71 GLN A N 1
ATOM 610 C CA . GLN A 1 71 ? -5.449 -9.409 18.449 1.00 93.81 71 GLN A CA 1
ATOM 611 C C . GLN A 1 71 ? -4.314 -9.594 19.456 1.00 93.81 71 GLN A C 1
ATOM 613 O O . GLN A 1 71 ? -4.499 -10.263 20.474 1.00 93.81 71 GLN A O 1
ATOM 618 N N . LYS A 1 72 ? -3.167 -8.946 19.234 1.00 93.88 72 LYS A N 1
ATOM 619 C CA . LYS A 1 72 ? -2.040 -8.987 20.169 1.00 93.88 72 LYS A CA 1
ATOM 620 C C . LYS A 1 72 ? -2.401 -8.389 21.535 1.00 93.88 72 LYS A C 1
ATOM 622 O O . LYS A 1 72 ? -2.048 -8.964 22.564 1.00 93.88 72 LYS A O 1
ATOM 627 N N . ILE A 1 73 ? -3.126 -7.268 21.553 1.00 94.31 73 ILE A N 1
ATOM 628 C CA . ILE A 1 73 ? -3.586 -6.620 22.792 1.00 94.31 73 ILE A CA 1
ATOM 629 C C . ILE A 1 73 ? -4.617 -7.500 23.511 1.00 94.31 73 ILE A C 1
ATOM 631 O O . ILE A 1 73 ? -4.486 -7.739 24.711 1.00 94.31 73 ILE A O 1
ATOM 635 N N . PHE A 1 74 ? -5.600 -8.041 22.786 1.00 93.00 74 PHE A N 1
ATOM 636 C CA . PHE A 1 74 ? -6.613 -8.936 23.357 1.00 93.00 74 PHE A CA 1
ATOM 637 C C . PHE A 1 74 ? -6.000 -10.204 23.958 1.00 93.00 74 PHE A C 1
ATOM 639 O O . PHE A 1 74 ? -6.380 -10.611 25.057 1.00 93.00 74 PHE A O 1
ATOM 646 N N . MET A 1 75 ? -5.021 -10.800 23.274 1.00 89.19 75 MET A N 1
ATOM 647 C CA . MET A 1 75 ? -4.302 -11.965 23.785 1.00 89.19 75 MET A CA 1
ATOM 648 C C . MET A 1 75 ? -3.573 -11.628 25.090 1.00 89.19 75 MET A C 1
ATOM 650 O O . MET A 1 75 ? -3.683 -12.378 26.058 1.00 89.19 75 MET A O 1
ATOM 654 N N . SER A 1 76 ? -2.908 -10.469 25.147 1.00 89.25 76 SER A N 1
ATOM 655 C CA . SER A 1 76 ? -2.235 -9.994 26.359 1.00 89.25 76 SER A CA 1
ATOM 656 C C . SER A 1 76 ? -3.209 -9.824 27.533 1.00 89.25 76 SER A C 1
ATOM 658 O O . SER A 1 76 ? -2.913 -10.268 28.640 1.00 89.25 76 SER A O 1
ATOM 660 N N . LEU A 1 77 ? -4.388 -9.237 27.312 1.00 88.75 77 LEU A N 1
ATOM 661 C CA . LEU A 1 77 ? -5.384 -9.035 28.373 1.00 88.75 77 LEU A CA 1
ATOM 662 C C . LEU A 1 77 ? -5.974 -10.357 28.886 1.00 88.75 77 LEU A C 1
ATOM 664 O O . LEU A 1 77 ? -6.079 -10.553 30.097 1.00 88.75 77 LEU A O 1
ATOM 668 N N . ASN A 1 78 ? -6.289 -11.295 27.989 1.00 84.38 78 ASN A N 1
ATOM 669 C CA . ASN A 1 78 ? -6.814 -12.606 28.380 1.00 84.38 78 ASN A CA 1
ATOM 670 C C . ASN A 1 78 ? -5.787 -13.415 29.196 1.00 84.38 78 ASN A C 1
ATOM 672 O O . ASN A 1 78 ? -6.127 -14.047 30.197 1.00 84.38 78 ASN A O 1
ATOM 676 N N . THR A 1 79 ? -4.503 -13.344 28.825 1.00 80.81 79 THR A N 1
ATOM 677 C CA . THR A 1 79 ? -3.445 -14.017 29.596 1.00 80.81 79 THR A CA 1
ATOM 678 C C . THR A 1 79 ? -3.297 -13.479 31.020 1.00 80.81 79 THR A C 1
ATOM 680 O O . THR A 1 79 ? -2.995 -14.258 31.923 1.00 80.81 79 THR A O 1
ATOM 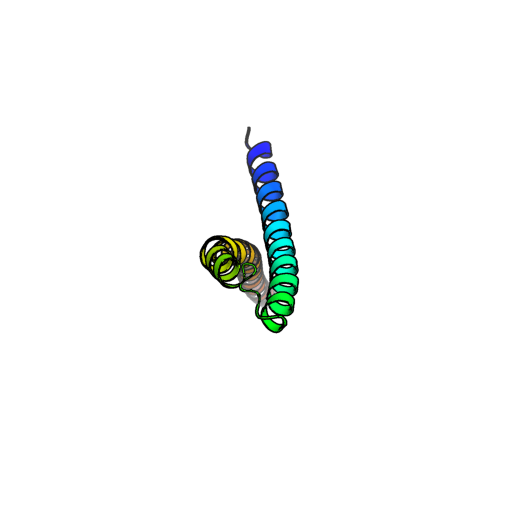683 N N . ILE A 1 80 ? -3.548 -12.183 31.239 1.00 74.81 80 ILE A N 1
ATOM 684 C CA . ILE A 1 80 ? -3.488 -11.549 32.564 1.00 74.81 80 ILE A CA 1
ATOM 685 C C . ILE A 1 80 ? -4.717 -11.938 33.398 1.00 74.81 80 ILE A C 1
ATOM 687 O O . ILE A 1 80 ? -4.561 -12.395 34.528 1.00 74.81 80 ILE A O 1
ATOM 691 N N . SER A 1 81 ? -5.920 -11.872 32.819 1.00 72.25 81 SER A N 1
ATOM 692 C CA . SER A 1 81 ? -7.167 -12.238 33.510 1.00 72.25 81 SER A CA 1
ATOM 693 C C . SER A 1 81 ? -7.196 -13.710 33.955 1.00 72.25 81 SER A C 1
ATOM 695 O O . SER A 1 81 ? -7.644 -14.008 35.060 1.00 72.25 81 SER A O 1
ATOM 697 N N . SER A 1 82 ? -6.638 -14.637 33.161 1.00 64.50 82 SER A N 1
ATOM 698 C CA . SER A 1 82 ? -6.576 -16.057 33.558 1.00 64.50 82 SER A CA 1
ATOM 699 C C . SER A 1 82 ? -5.569 -16.361 34.681 1.00 64.50 82 SER A C 1
ATOM 701 O O . SER A 1 82 ? -5.638 -17.432 35.288 1.00 64.50 82 SER A O 1
ATOM 703 N N . LYS A 1 83 ? -4.622 -15.447 34.955 1.00 64.19 83 LYS A N 1
ATOM 704 C CA . LYS A 1 83 ? -3.687 -15.566 36.085 1.00 64.19 83 LYS A CA 1
ATOM 705 C C . LYS A 1 83 ? -4.320 -15.117 37.401 1.00 64.19 83 LYS A C 1
ATOM 707 O O . LYS A 1 83 ? -4.048 -15.744 38.416 1.00 64.19 83 LYS A O 1
ATOM 712 N N . GLU A 1 84 ? -5.169 -14.090 37.376 1.00 60.62 84 GLU A N 1
ATOM 713 C CA . GLU A 1 84 ? -5.877 -13.584 38.563 1.00 60.62 84 GLU A CA 1
ATOM 714 C C . GLU A 1 84 ? -6.966 -14.545 39.059 1.00 60.62 84 GLU A C 1
ATOM 716 O O . GLU A 1 84 ? -7.143 -14.692 40.258 1.00 60.62 84 GLU A O 1
ATOM 721 N N . SER A 1 85 ? -7.660 -15.264 38.167 1.00 57.81 85 SER A N 1
ATOM 722 C CA . SER A 1 85 ? -8.727 -16.200 38.564 1.00 57.81 85 SER A CA 1
ATOM 723 C C . SER A 1 85 ? -8.232 -17.561 39.087 1.00 57.81 85 SER A C 1
ATOM 725 O O . SER A 1 85 ? -9.047 -18.450 39.334 1.00 57.81 85 SER A O 1
ATOM 727 N N . LYS A 1 86 ? -6.912 -17.784 39.138 1.00 55.12 86 LYS A N 1
ATOM 728 C CA . LYS A 1 86 ? -6.278 -19.030 39.614 1.00 55.12 86 LYS A CA 1
ATOM 729 C C . LYS A 1 86 ? -5.468 -18.841 40.907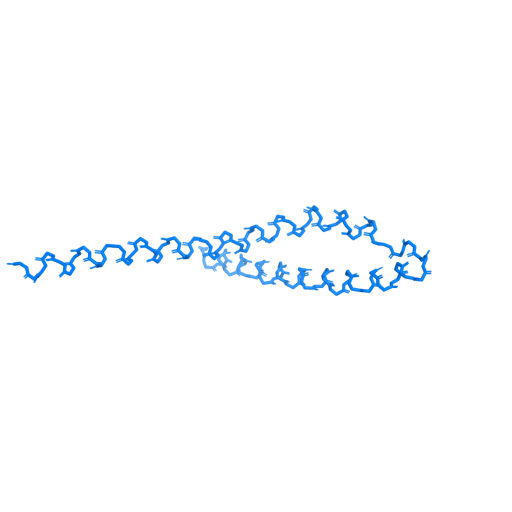 1.00 55.12 86 LYS A C 1
ATOM 731 O O . LYS A 1 86 ? -4.851 -19.809 41.354 1.00 55.12 86 LYS A O 1
ATOM 736 N N . GLN A 1 87 ? -5.458 -17.633 41.471 1.00 47.88 87 GLN A N 1
ATOM 737 C CA . GLN A 1 87 ? -5.016 -17.343 42.841 1.00 47.88 87 GLN A CA 1
ATOM 738 C C . GLN A 1 87 ? -6.227 -17.259 43.765 1.00 47.88 87 GLN A C 1
ATOM 740 O O . GLN A 1 87 ? -6.053 -17.628 44.945 1.00 47.88 87 GLN A O 1
#

Solvent-accessible surface area (backbone atoms only — not comparable to full-atom values): 4866 Å² total; per-residue (Å²): 133,67,74,59,55,60,53,50,50,50,51,49,54,52,52,50,52,52,51,51,52,52,49,51,55,50,46,55,53,26,56,56,34,44,78,69,74,39,86,76,38,49,72,56,46,54,54,48,40,60,68,54,42,54,58,52,50,48,55,54,48,48,56,54,48,52,54,52,51,52,50,53,52,52,52,54,52,53,59,52,55,62,54,65,78,74,111

Sequence (87 aa):
MKLNFIKWLNYLLVANIFLIFLGFFWFLIALIGHYFNLPLGLKLWYKLWTILFQPAISILFISVFVNWLIQKIFMSLNTISSKESK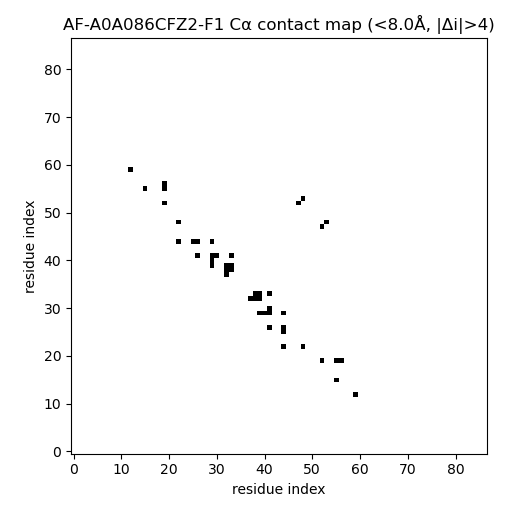Q

Radius of gyration: 21.24 Å; Cα contacts (8 Å, |Δi|>4): 23; chains: 1; bounding box: 42×26×70 Å

Mean predicted aligned error: 8.89 Å